Protein AF-A0A7X9WYD5-F1 (afdb_monomer_lite)

Secondary structure (DSSP, 8-state):
--SS-THHHHHHHHHHHTT-SHHHHHHHHTT----EEESS-SSPPPSSPPTTEEE--SSSS---TTTS-SS-HHHHHHHHHHHHHHHHHHHHTT-S--------TTHHHHHHHHHHHHH---HHHH---TTT--HHHHHHHHHHHHHHHHHH-SS--HHHHHHH--HHHHHHHGGGS--

pLDDT: mean 84.51, std 11.45, range [29.72, 96.69]

Sequence (179 aa):
MTPRPSSVTTAMVELILSGKASSTALANAHDVDVRVVDAGMIQSPRKPWPGHFIPQAVAPGTADLSQAPAMTVEQFDMVRALGAAEAQVAIDAGHRLLIAGETGIGNTAAAACLTHLVAGVEADTATGSGADADAAMRGIKRDIVTVAVDRLGGRNDKAKLTAIAGCGIVCATTNSIAG

Foldseek 3Di:
DDPDDQCVLQVVVVCCQVCNDPVSVVCVVVVHDAAAEQQADLDHHDDDGDPRYHDNHLYNFFPDLLPWFRADLVSLVSLLVLLVVVVVVCVVVVDPDDDFDFTGDPQLLLQLLVCCQPVVDQLLVSQDCPPNNDPVRSVVSSVSSVSNNVVVDRHDDSRSNRRRHISSRSSRCSVVPPD

Radius of gyration: 16.43 Å; chains: 1; bounding box: 42×28×47 Å

InterPro domains:
  IPR003200 Nicotinate-nucleotide-dimethylbenzimidazole phosphoribosyltransferase [PF02277] (3-170)
  IPR003200 Nicotinate-nucleotide-dimethylbenzimidazole phosphoribosyltransferase [PTHR43463] (2-165)
  IPR036087 Nicotinate-nucleotide-dimethylbenzimidazole phosphoribosyltransferase-like superfamily [G3DSA:3.40.50.10210] (1-178)
  IPR036087 Nicotinate-nucleotide-dimethylbenzimidazole phosphoribosyltransferase-like superfamily [SSF52733] (2-166)

Organism: NCBI:txid2728834

Structure (mmCIF, N/CA/C/O backbone):
data_AF-A0A7X9WYD5-F1
#
_entry.id   AF-A0A7X9WYD5-F1
#
loop_
_atom_site.group_PDB
_atom_site.id
_atom_site.type_symbol
_atom_site.label_atom_id
_atom_site.label_alt_id
_atom_site.label_comp_id
_atom_site.label_asym_id
_atom_site.label_entity_id
_atom_site.label_seq_id
_atom_site.pdbx_PDB_ins_code
_atom_site.Cartn_x
_atom_site.Cartn_y
_atom_site.Cartn_z
_atom_site.occupancy
_atom_site.B_iso_or_equiv
_atom_site.auth_seq_id
_atom_site.auth_comp_id
_atom_site.auth_asym_id
_atom_site.auth_atom_id
_atom_site.pdbx_PDB_model_num
ATOM 1 N N . MET A 1 1 ? -0.518 2.041 15.093 1.00 57.69 1 MET A N 1
ATOM 2 C CA . MET A 1 1 ? -1.085 0.679 15.312 1.00 57.69 1 MET A CA 1
ATOM 3 C C . MET A 1 1 ? -0.089 -0.426 14.958 1.00 57.69 1 MET A C 1
ATOM 5 O O . MET A 1 1 ? -0.449 -1.510 14.517 1.00 57.69 1 MET A O 1
ATOM 9 N N . THR A 1 2 ? 1.194 -0.134 15.130 1.00 57.94 2 THR A N 1
ATOM 10 C CA . THR A 1 2 ? 2.336 -1.015 14.905 1.00 57.94 2 THR A CA 1
ATOM 11 C C . THR A 1 2 ? 3.488 -0.371 15.674 1.00 57.94 2 THR A C 1
ATOM 13 O O . THR A 1 2 ? 3.524 0.862 15.740 1.00 57.94 2 THR A O 1
ATOM 16 N N . PRO A 1 3 ? 4.395 -1.149 16.283 1.00 57.59 3 PRO A N 1
ATOM 17 C CA . PRO A 1 3 ? 5.539 -0.596 17.005 1.00 57.59 3 PRO A CA 1
ATOM 18 C C . PRO A 1 3 ? 6.586 0.021 16.066 1.00 57.59 3 PRO A C 1
ATOM 20 O O . PRO A 1 3 ? 7.561 0.606 16.529 1.00 57.59 3 PRO A O 1
ATOM 23 N N . ARG A 1 4 ? 6.422 -0.124 14.743 1.00 64.94 4 ARG A N 1
ATOM 24 C CA . ARG A 1 4 ? 7.386 0.372 13.762 1.00 64.94 4 ARG A CA 1
ATOM 25 C C . ARG A 1 4 ? 7.085 1.819 13.359 1.00 64.94 4 ARG A C 1
ATOM 27 O O . ARG A 1 4 ? 5.930 2.126 13.062 1.00 64.94 4 ARG A O 1
ATOM 34 N N . PRO A 1 5 ? 8.102 2.696 13.302 1.00 75.31 5 PRO A N 1
ATOM 35 C CA . PRO A 1 5 ? 7.922 4.058 12.820 1.00 75.31 5 PRO A CA 1
ATOM 36 C C . PRO A 1 5 ? 7.582 4.063 11.324 1.00 75.31 5 PRO A C 1
ATOM 38 O O . PRO A 1 5 ? 7.963 3.156 10.581 1.00 75.31 5 PRO A O 1
ATOM 41 N N . SER A 1 6 ? 6.901 5.114 10.864 1.00 76.06 6 SER A N 1
ATOM 42 C CA . SER A 1 6 ? 6.532 5.289 9.450 1.00 76.06 6 SER A CA 1
ATOM 43 C C . SER A 1 6 ? 7.739 5.329 8.506 1.00 76.06 6 SER A C 1
ATOM 45 O O . SER A 1 6 ? 7.614 4.945 7.344 1.00 76.06 6 SER A O 1
ATOM 47 N N . SER A 1 7 ? 8.920 5.699 9.014 1.00 80.94 7 SER A N 1
ATOM 48 C CA . SER A 1 7 ? 10.196 5.647 8.288 1.00 80.94 7 SER A CA 1
ATOM 49 C C . SER A 1 7 ? 10.570 4.242 7.803 1.00 80.94 7 SER A C 1
ATOM 51 O O . SER A 1 7 ? 11.330 4.112 6.844 1.00 80.94 7 SER A O 1
ATOM 53 N N . VAL A 1 8 ? 10.008 3.181 8.397 1.00 84.62 8 VAL A N 1
ATOM 54 C CA . VAL A 1 8 ? 10.206 1.807 7.912 1.00 84.62 8 VAL A CA 1
ATOM 55 C C . VAL A 1 8 ? 9.569 1.600 6.535 1.00 84.62 8 VAL A C 1
ATOM 57 O O . VAL A 1 8 ? 10.119 0.841 5.743 1.00 84.62 8 VAL A O 1
ATOM 60 N N . THR A 1 9 ? 8.479 2.301 6.197 1.00 86.31 9 THR A N 1
ATOM 61 C CA . THR A 1 9 ? 7.919 2.264 4.833 1.00 86.31 9 THR A CA 1
ATOM 62 C C . THR A 1 9 ? 8.944 2.783 3.826 1.00 86.31 9 THR A C 1
ATOM 64 O O . THR A 1 9 ? 9.205 2.122 2.825 1.00 86.31 9 THR A O 1
ATOM 67 N N . THR A 1 10 ? 9.580 3.925 4.113 1.00 91.56 10 THR A N 1
ATOM 68 C CA . THR A 1 10 ? 10.631 4.499 3.259 1.00 91.56 10 THR A CA 1
ATOM 69 C C . THR A 1 10 ? 11.812 3.546 3.118 1.00 91.56 10 THR A C 1
ATOM 71 O O . THR A 1 10 ? 12.216 3.255 1.998 1.00 91.56 10 THR A O 1
ATOM 74 N N . ALA A 1 11 ? 12.304 2.983 4.226 1.00 90.69 11 ALA A N 1
ATOM 75 C CA . ALA A 1 11 ? 13.400 2.016 4.193 1.00 90.69 11 ALA A CA 1
ATOM 76 C C . ALA A 1 11 ? 13.050 0.754 3.380 1.00 90.69 11 ALA A C 1
ATOM 78 O O . ALA A 1 11 ? 13.880 0.249 2.628 1.00 90.69 11 ALA A O 1
ATOM 79 N N . MET A 1 12 ? 11.815 0.252 3.487 1.00 91.62 12 MET A N 1
ATOM 80 C CA . MET A 1 12 ? 11.361 -0.898 2.701 1.00 91.62 12 MET A CA 1
ATOM 81 C C . MET A 1 12 ? 11.271 -0.563 1.210 1.00 91.62 12 MET A C 1
ATOM 83 O O . MET A 1 12 ? 11.708 -1.352 0.379 1.00 91.62 12 MET A O 1
ATOM 87 N N . VAL A 1 13 ? 10.759 0.617 0.857 1.00 93.69 13 VAL A N 1
ATOM 88 C CA . VAL A 1 13 ? 10.749 1.087 -0.535 1.00 93.69 13 VAL A CA 1
ATOM 89 C C . VAL A 1 13 ? 12.173 1.217 -1.076 1.00 93.69 13 VAL A C 1
ATOM 91 O O . VAL A 1 13 ? 12.432 0.769 -2.186 1.00 93.69 13 VAL A O 1
ATOM 94 N N . GLU A 1 14 ? 13.128 1.720 -0.294 1.00 94.31 14 GLU A N 1
ATOM 95 C CA . GLU A 1 14 ? 14.544 1.758 -0.689 1.00 94.31 14 GLU A CA 1
ATOM 96 C C . GLU A 1 14 ? 15.134 0.347 -0.903 1.00 94.31 14 GLU A C 1
ATOM 98 O O . GLU A 1 14 ? 15.914 0.129 -1.837 1.00 94.31 14 GLU A O 1
ATOM 103 N N . LEU A 1 15 ? 14.729 -0.650 -0.105 1.00 93.44 15 LEU A N 1
ATOM 104 C CA . LEU A 1 15 ? 15.101 -2.055 -0.326 1.00 93.44 15 LEU A CA 1
ATOM 105 C C . LEU A 1 15 ? 14.493 -2.625 -1.612 1.00 93.44 15 LEU A C 1
ATOM 107 O O . LEU A 1 15 ? 15.187 -3.318 -2.356 1.00 93.44 15 LEU A O 1
ATOM 111 N N . ILE A 1 16 ? 13.227 -2.318 -1.901 1.00 94.25 16 ILE A N 1
ATOM 112 C CA . ILE A 1 16 ? 12.565 -2.713 -3.150 1.00 94.25 16 ILE A CA 1
ATOM 113 C C . ILE A 1 16 ? 13.304 -2.074 -4.333 1.00 94.25 16 ILE A C 1
ATOM 115 O O . ILE A 1 16 ? 13.785 -2.782 -5.214 1.00 94.25 16 ILE A O 1
ATOM 119 N N . LEU A 1 17 ? 13.497 -0.754 -4.316 1.00 94.44 17 LEU A N 1
ATOM 120 C CA . LEU A 1 17 ? 14.155 -0.018 -5.399 1.00 94.44 17 LEU A CA 1
ATOM 121 C C . LEU A 1 17 ? 15.592 -0.480 -5.664 1.00 94.44 17 LEU A C 1
ATOM 123 O O . LEU A 1 17 ? 16.034 -0.443 -6.809 1.00 94.44 17 LEU A O 1
ATOM 127 N N . SER A 1 18 ? 16.301 -0.945 -4.632 1.00 92.62 18 SER A N 1
ATOM 128 C CA . SER A 1 18 ? 17.658 -1.496 -4.753 1.00 92.62 18 SER A CA 1
ATOM 129 C C . SER A 1 18 ? 17.717 -2.995 -5.076 1.00 92.62 18 SER A C 1
ATOM 131 O O . SER A 1 18 ? 18.815 -3.547 -5.145 1.00 92.62 18 SER A O 1
ATOM 133 N N . GLY A 1 19 ? 16.574 -3.666 -5.260 1.00 91.00 19 GLY A N 1
ATOM 134 C CA . GLY A 1 19 ? 16.514 -5.095 -5.590 1.00 91.00 19 GLY A CA 1
ATOM 135 C C . GLY A 1 19 ? 16.815 -6.038 -4.419 1.00 91.00 19 GLY A C 1
ATOM 136 O O . GLY A 1 19 ? 17.087 -7.215 -4.635 1.00 91.00 19 GLY A O 1
ATOM 137 N N . LYS A 1 20 ? 16.812 -5.528 -3.181 1.00 91.25 20 LYS A N 1
ATOM 138 C CA . LYS A 1 20 ? 17.212 -6.262 -1.965 1.00 91.25 20 LYS A CA 1
ATOM 139 C C . LYS A 1 20 ? 16.035 -6.760 -1.130 1.00 91.25 20 LYS A C 1
ATOM 141 O O . LYS A 1 20 ? 16.247 -7.479 -0.155 1.00 91.25 20 LYS A O 1
ATOM 146 N N . ALA A 1 21 ? 14.811 -6.365 -1.465 1.00 92.88 21 ALA A N 1
ATOM 147 C CA . ALA A 1 21 ? 13.616 -6.912 -0.837 1.00 92.88 21 ALA A CA 1
ATOM 148 C C . ALA A 1 21 ? 13.329 -8.320 -1.379 1.00 92.88 21 ALA A C 1
ATOM 150 O O . ALA A 1 21 ? 13.612 -8.619 -2.536 1.00 92.88 21 ALA A O 1
ATOM 151 N N . SER A 1 22 ? 12.713 -9.185 -0.571 1.00 90.75 22 SER A N 1
ATOM 152 C CA . SER A 1 22 ? 12.347 -10.539 -1.015 1.00 90.75 22 SER A CA 1
ATOM 153 C C . SER A 1 22 ? 11.408 -10.528 -2.226 1.00 90.75 22 SER A C 1
ATOM 155 O O . SER A 1 22 ? 11.523 -11.390 -3.090 1.00 90.75 22 SER A O 1
ATOM 157 N N . SER A 1 23 ? 10.519 -9.532 -2.322 1.00 89.50 23 SER A N 1
ATOM 158 C CA . SER A 1 23 ? 9.632 -9.346 -3.474 1.00 89.50 23 SER A CA 1
ATOM 159 C C . SER A 1 23 ? 10.407 -9.075 -4.763 1.00 89.50 23 SER A C 1
ATOM 161 O O . SER A 1 23 ? 10.131 -9.701 -5.782 1.00 89.50 23 SER A O 1
ATOM 163 N N . THR A 1 24 ? 11.406 -8.190 -4.722 1.00 91.12 24 THR A N 1
ATOM 164 C CA . THR A 1 24 ? 12.228 -7.873 -5.896 1.00 91.12 24 THR A CA 1
ATOM 165 C C . THR A 1 24 ? 13.233 -8.964 -6.212 1.00 91.12 24 THR A C 1
ATOM 167 O O . THR A 1 24 ? 13.474 -9.229 -7.383 1.00 91.12 24 THR A O 1
ATOM 170 N N . ALA A 1 25 ? 13.749 -9.671 -5.207 1.00 90.69 25 ALA A N 1
ATOM 171 C CA . ALA A 1 25 ? 14.553 -10.868 -5.427 1.00 90.69 25 ALA A CA 1
ATOM 172 C C . ALA A 1 25 ? 13.762 -11.960 -6.172 1.00 90.69 25 ALA A C 1
ATOM 174 O O . ALA A 1 25 ? 14.282 -12.545 -7.119 1.00 90.69 25 ALA A O 1
ATOM 175 N N . LEU A 1 26 ? 12.503 -12.202 -5.785 1.00 91.88 26 LEU A N 1
ATOM 176 C CA . LEU A 1 26 ? 11.626 -13.155 -6.469 1.00 91.88 26 LEU A CA 1
ATOM 177 C C . LEU A 1 26 ? 11.286 -12.696 -7.892 1.00 91.88 26 LEU A C 1
ATOM 179 O O . LEU A 1 26 ? 11.360 -13.496 -8.818 1.00 91.88 26 LEU A O 1
ATOM 183 N N . ALA A 1 27 ? 10.948 -11.418 -8.072 1.00 92.75 27 ALA A N 1
ATOM 184 C CA . ALA A 1 27 ? 10.644 -10.866 -9.388 1.00 92.75 27 ALA A CA 1
ATOM 185 C C . ALA A 1 27 ? 1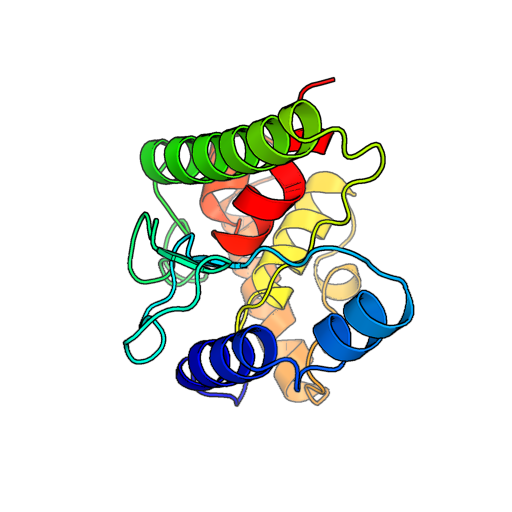1.839 -11.005 -10.346 1.00 92.75 27 ALA A C 1
ATOM 187 O O . ALA A 1 27 ? 11.694 -11.549 -11.437 1.00 92.75 27 ALA A O 1
ATOM 188 N N . ASN A 1 28 ? 13.041 -10.645 -9.885 1.00 90.62 28 ASN A N 1
ATOM 189 C CA . ASN A 1 28 ? 14.278 -10.802 -10.649 1.00 90.62 28 ASN A CA 1
ATOM 190 C C . ASN A 1 28 ? 14.572 -12.271 -10.993 1.00 90.62 28 ASN A C 1
ATOM 192 O O . ASN A 1 28 ? 15.065 -12.559 -12.078 1.00 90.62 28 ASN A O 1
ATOM 196 N N . ALA A 1 29 ? 14.263 -13.211 -10.092 1.00 93.38 29 ALA A N 1
ATOM 197 C CA . ALA A 1 29 ? 14.451 -14.642 -10.342 1.00 93.38 29 ALA A CA 1
ATOM 198 C C . ALA A 1 29 ? 13.519 -15.201 -11.435 1.00 93.38 29 ALA A C 1
ATOM 200 O O . ALA A 1 29 ? 13.789 -16.276 -11.971 1.00 93.38 29 ALA A O 1
ATOM 201 N N . HIS A 1 30 ? 12.440 -14.487 -11.763 1.00 93.25 30 HIS A N 1
ATOM 202 C CA . HIS A 1 30 ? 11.433 -14.891 -12.744 1.00 93.25 30 HIS A CA 1
ATOM 203 C C . HIS A 1 30 ? 11.301 -13.922 -13.927 1.00 93.25 30 HIS A C 1
ATOM 205 O O . HIS A 1 30 ? 10.334 -14.038 -14.675 1.00 93.25 30 HIS A O 1
ATOM 211 N N . ASP A 1 31 ? 12.259 -13.004 -14.102 1.00 90.56 31 ASP A N 1
ATOM 212 C CA . ASP A 1 31 ? 12.251 -11.993 -15.171 1.00 90.56 31 ASP A CA 1
ATOM 213 C C . ASP A 1 31 ? 10.949 -11.167 -15.193 1.00 90.56 31 ASP A C 1
ATOM 215 O O . ASP A 1 31 ? 10.335 -10.914 -16.228 1.00 90.56 31 ASP A O 1
ATOM 219 N N . VAL A 1 32 ? 10.476 -10.808 -13.996 1.00 92.94 32 VAL A N 1
ATOM 220 C CA . VAL A 1 32 ? 9.275 -9.997 -13.798 1.00 92.94 32 VAL A CA 1
ATOM 221 C C . VAL A 1 32 ? 9.686 -8.557 -13.536 1.00 92.94 32 VAL A C 1
ATOM 223 O O . VAL A 1 32 ? 10.378 -8.267 -12.557 1.00 92.94 32 VAL A O 1
ATOM 226 N N . ASP A 1 33 ? 9.192 -7.647 -14.371 1.00 92.31 33 ASP A N 1
ATOM 227 C CA . ASP A 1 33 ? 9.379 -6.216 -14.171 1.00 92.31 33 ASP A CA 1
ATOM 228 C C . ASP A 1 33 ? 8.720 -5.741 -12.873 1.00 92.31 33 ASP A C 1
ATOM 230 O O . ASP A 1 33 ? 7.567 -6.055 -12.565 1.00 92.31 33 ASP A O 1
ATOM 234 N N . VAL A 1 34 ? 9.455 -4.928 -12.114 1.00 93.25 34 VAL A N 1
ATOM 235 C CA . VAL A 1 34 ? 8.959 -4.314 -10.880 1.00 93.25 34 VAL A CA 1
ATOM 236 C C . VAL A 1 34 ? 8.800 -2.824 -11.092 1.00 93.25 34 VAL A C 1
ATOM 238 O O . VAL A 1 34 ? 9.761 -2.135 -11.416 1.00 93.25 34 VAL A O 1
ATOM 241 N N . ARG A 1 35 ? 7.598 -2.312 -10.825 1.00 93.62 35 ARG A N 1
ATOM 242 C CA . ARG A 1 35 ? 7.301 -0.877 -10.762 1.00 93.62 35 ARG A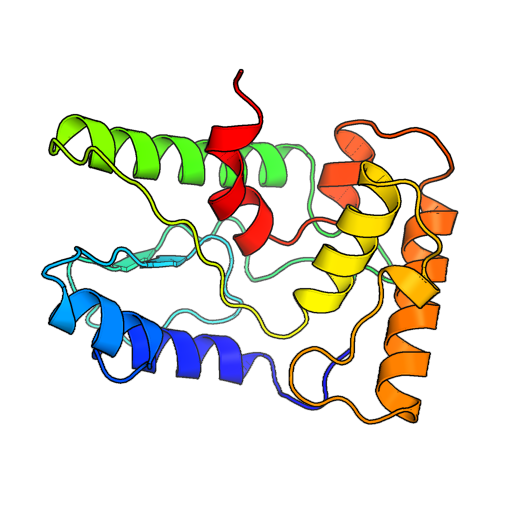 CA 1
ATOM 243 C C . ARG A 1 35 ? 6.891 -0.508 -9.344 1.00 93.62 35 ARG A C 1
ATOM 245 O O . ARG A 1 35 ? 6.128 -1.230 -8.708 1.00 93.62 35 ARG A O 1
ATOM 252 N N . VAL A 1 36 ? 7.403 0.612 -8.844 1.00 95.00 36 VAL A N 1
ATOM 253 C CA . VAL A 1 36 ? 7.123 1.100 -7.491 1.00 95.00 36 VAL A CA 1
ATOM 254 C C . VAL A 1 36 ? 6.451 2.456 -7.578 1.00 95.00 36 VAL A C 1
ATOM 256 O O . VAL A 1 36 ? 7.074 3.438 -7.974 1.00 95.00 36 VAL A O 1
ATOM 259 N N . VAL A 1 37 ? 5.186 2.506 -7.176 1.00 94.75 37 VAL A N 1
ATOM 260 C CA . VAL A 1 37 ? 4.366 3.716 -7.216 1.00 94.75 37 VAL A CA 1
ATOM 261 C C . VAL A 1 37 ? 4.271 4.307 -5.816 1.00 94.75 37 VAL A C 1
ATOM 263 O O . VAL A 1 37 ? 3.740 3.679 -4.900 1.00 94.75 37 VAL A O 1
ATOM 266 N N . ASP A 1 38 ? 4.776 5.524 -5.643 1.00 94.94 38 ASP A N 1
ATOM 267 C CA . ASP A 1 38 ? 4.507 6.312 -4.444 1.00 94.94 38 ASP A CA 1
ATOM 268 C C . ASP A 1 38 ? 3.135 6.970 -4.602 1.00 94.94 38 ASP A C 1
ATOM 270 O O . ASP A 1 38 ? 3.013 7.988 -5.271 1.00 94.94 38 ASP A O 1
ATOM 274 N N . ALA A 1 39 ? 2.101 6.367 -4.012 1.00 92.00 39 ALA A N 1
ATOM 275 C CA . ALA A 1 39 ? 0.738 6.906 -4.007 1.00 92.00 39 ALA A CA 1
ATOM 276 C C . ALA A 1 39 ? 0.439 7.789 -2.778 1.00 92.00 39 ALA A C 1
ATOM 278 O O . ALA A 1 39 ? -0.656 8.343 -2.664 1.00 92.00 39 ALA A O 1
ATOM 279 N N . GLY A 1 40 ? 1.383 7.920 -1.839 1.00 91.81 40 GLY A N 1
ATOM 280 C CA . GLY A 1 40 ? 1.166 8.697 -0.620 1.00 91.81 40 GLY A CA 1
ATOM 281 C C . GLY A 1 40 ? 2.096 8.368 0.544 1.00 91.81 40 GLY A C 1
ATOM 282 O O . GLY A 1 40 ? 1.649 8.259 1.685 1.00 91.81 40 GLY A O 1
ATOM 283 N N . MET A 1 41 ? 3.384 8.160 0.290 1.00 92.00 41 MET A N 1
ATOM 284 C CA . MET A 1 41 ? 4.382 8.022 1.346 1.00 92.00 41 MET A CA 1
ATOM 285 C C . MET A 1 41 ? 4.531 9.344 2.110 1.00 92.00 41 MET A C 1
ATOM 287 O O . MET A 1 41 ? 4.600 10.417 1.520 1.00 92.00 41 MET A O 1
ATOM 291 N N . ILE A 1 42 ? 4.649 9.271 3.441 1.00 91.00 42 ILE A N 1
ATOM 292 C CA . ILE A 1 42 ? 4.953 10.451 4.277 1.00 91.00 42 ILE A CA 1
ATOM 293 C C . ILE A 1 42 ? 6.319 11.040 3.898 1.00 91.00 42 ILE A C 1
ATOM 295 O O . ILE A 1 42 ? 6.504 12.254 3.893 1.00 91.00 42 ILE A O 1
ATOM 299 N N . GLN A 1 43 ? 7.279 10.168 3.585 1.00 90.75 43 GLN A N 1
ATOM 300 C CA . GLN A 1 43 ? 8.620 10.545 3.167 1.00 90.75 43 GLN A CA 1
ATOM 301 C C . GLN A 1 43 ? 9.049 9.677 1.986 1.00 90.75 43 GLN A C 1
ATOM 303 O O . GLN A 1 43 ? 9.245 8.469 2.139 1.00 90.75 43 GLN A O 1
ATOM 308 N N . SER A 1 44 ? 9.232 10.298 0.823 1.00 90.50 44 SER A N 1
ATOM 309 C CA . SER A 1 44 ? 9.761 9.626 -0.365 1.00 90.50 44 SER A CA 1
ATOM 310 C C . SER A 1 44 ? 11.231 9.197 -0.168 1.00 90.50 44 SER A C 1
ATOM 312 O O . SER A 1 44 ? 11.959 9.818 0.618 1.00 90.50 44 SER A O 1
ATOM 314 N N . PRO A 1 45 ? 11.694 8.146 -0.874 1.00 92.69 45 PRO A N 1
ATOM 315 C CA . PRO A 1 45 ? 13.079 7.674 -0.814 1.00 92.69 45 PRO A CA 1
ATOM 316 C C . PRO A 1 45 ? 14.074 8.737 -1.294 1.00 92.69 45 PRO A C 1
ATOM 318 O O . PRO A 1 45 ? 13.717 9.685 -2.002 1.00 92.69 45 PRO A O 1
ATOM 321 N N . ARG A 1 46 ? 15.353 8.581 -0.937 1.00 91.81 46 ARG A N 1
ATOM 322 C CA . ARG A 1 46 ? 16.400 9.527 -1.361 1.00 91.81 46 ARG A CA 1
ATOM 323 C C . ARG A 1 46 ? 16.632 9.490 -2.877 1.00 91.81 46 ARG A C 1
ATOM 325 O O . ARG A 1 46 ? 16.596 8.436 -3.502 1.00 91.81 46 ARG A O 1
ATOM 332 N N . LYS A 1 47 ? 16.902 10.663 -3.455 1.00 92.69 47 LYS A N 1
ATOM 333 C CA . LYS A 1 47 ? 17.301 10.828 -4.863 1.00 92.69 47 LYS A CA 1
ATOM 334 C C . LYS A 1 47 ? 18.777 10.428 -5.078 1.00 92.69 47 LYS A C 1
ATOM 336 O O . LYS A 1 47 ? 19.552 10.520 -4.125 1.00 92.69 47 LYS A O 1
ATOM 341 N N . PRO A 1 48 ? 19.193 10.092 -6.317 1.00 94.31 48 PRO A N 1
ATOM 342 C CA . PRO A 1 48 ? 18.375 9.981 -7.530 1.00 94.31 48 PRO A CA 1
ATOM 343 C C . PRO A 1 48 ? 17.465 8.749 -7.503 1.00 94.31 48 PRO A C 1
ATOM 345 O O . PRO A 1 48 ? 17.806 7.729 -6.911 1.00 94.31 48 PRO A O 1
ATOM 348 N N . TRP A 1 49 ? 16.302 8.857 -8.143 1.00 94.69 49 TRP A N 1
ATOM 349 C CA . TRP A 1 49 ? 15.358 7.748 -8.243 1.00 94.69 49 TRP A CA 1
ATOM 350 C C . TRP A 1 49 ? 15.606 6.936 -9.515 1.00 94.69 49 TRP A C 1
ATOM 352 O O . TRP A 1 49 ? 15.873 7.534 -10.561 1.00 94.69 49 TRP A O 1
ATOM 362 N N . PRO A 1 50 ? 15.527 5.598 -9.447 1.00 94.38 50 PRO A N 1
ATOM 363 C CA . PRO A 1 50 ? 15.626 4.767 -10.636 1.00 94.38 50 PRO A CA 1
ATOM 364 C C . PRO A 1 50 ? 14.350 4.884 -11.488 1.00 94.38 50 PRO A C 1
ATOM 366 O O . PRO A 1 50 ? 13.300 5.295 -10.995 1.00 94.38 50 PRO A O 1
ATOM 369 N N . GLY A 1 51 ? 14.431 4.506 -12.769 1.00 94.12 51 GLY A N 1
ATOM 370 C CA . GLY A 1 51 ? 13.332 4.680 -13.735 1.00 94.12 51 GLY A CA 1
ATOM 371 C C . GLY A 1 51 ? 12.057 3.893 -13.414 1.00 94.12 51 GLY A C 1
ATOM 372 O O . GLY A 1 51 ? 10.988 4.223 -13.919 1.00 94.12 51 GLY A O 1
ATOM 373 N N . HIS A 1 52 ? 12.152 2.883 -12.550 1.00 93.69 52 HIS A N 1
ATOM 374 C CA . HIS A 1 52 ? 11.019 2.094 -12.071 1.00 93.69 52 HIS A CA 1
ATOM 375 C C . HIS A 1 52 ? 10.366 2.638 -10.790 1.00 93.69 52 HIS A C 1
ATOM 377 O O . HIS A 1 52 ? 9.518 1.960 -10.210 1.00 93.69 52 HIS A O 1
ATOM 383 N N . PHE A 1 53 ? 10.738 3.844 -10.341 1.00 96.69 53 PHE A N 1
ATOM 384 C CA . PHE A 1 53 ? 10.044 4.576 -9.279 1.00 96.69 53 PHE A CA 1
ATOM 385 C C . PHE A 1 53 ? 9.145 5.676 -9.857 1.00 96.69 53 PHE A C 1
ATOM 387 O O . PHE A 1 53 ? 9.603 6.521 -10.625 1.00 96.69 53 PHE A O 1
ATOM 394 N N . ILE A 1 54 ? 7.878 5.691 -9.446 1.00 96.19 54 ILE A N 1
ATOM 395 C CA . ILE A 1 54 ? 6.841 6.603 -9.929 1.00 96.19 54 ILE A CA 1
ATOM 396 C C . ILE A 1 54 ? 6.419 7.508 -8.756 1.00 96.19 54 ILE A C 1
ATOM 398 O O . ILE A 1 54 ? 5.609 7.095 -7.923 1.00 96.19 54 ILE A O 1
ATOM 402 N N . PRO A 1 55 ? 6.980 8.728 -8.643 1.00 94.81 55 PRO A N 1
ATOM 403 C CA . PRO A 1 55 ? 6.772 9.626 -7.506 1.00 94.81 55 PRO A CA 1
ATOM 404 C C . PRO A 1 55 ? 5.475 10.445 -7.647 1.00 94.81 55 PRO A C 1
ATOM 406 O O . PRO A 1 55 ? 5.530 11.653 -7.880 1.00 94.81 55 PRO A O 1
ATOM 409 N N . GLN A 1 56 ? 4.308 9.806 -7.536 1.00 93.12 56 GLN A N 1
ATOM 410 C CA . GLN A 1 56 ? 2.992 10.450 -7.714 1.00 93.12 56 GLN A CA 1
ATOM 411 C C . GLN A 1 56 ? 2.163 10.495 -6.420 1.00 93.12 56 GLN A C 1
ATOM 413 O O . GLN A 1 56 ? 0.972 10.180 -6.407 1.00 93.12 56 GLN A O 1
ATOM 418 N N . ALA A 1 57 ? 2.797 10.896 -5.314 1.00 92.88 57 ALA A N 1
ATOM 419 C CA . ALA A 1 57 ? 2.140 10.941 -4.015 1.00 92.88 57 ALA A CA 1
ATOM 420 C C . ALA A 1 57 ? 0.956 11.923 -4.035 1.00 92.88 57 ALA A C 1
ATOM 422 O O . ALA A 1 57 ? 1.137 13.117 -4.271 1.00 92.88 57 ALA A O 1
ATOM 423 N N . VAL A 1 58 ? -0.252 11.427 -3.750 1.00 92.31 58 VAL A N 1
ATOM 424 C CA . VAL A 1 58 ? -1.473 12.253 -3.704 1.00 92.31 58 VAL A CA 1
ATOM 425 C C . VAL A 1 58 ? -1.514 13.116 -2.437 1.00 92.31 58 VAL A C 1
ATOM 427 O O . VAL A 1 58 ? -1.974 14.255 -2.465 1.00 92.31 58 VAL A O 1
ATOM 430 N N . ALA A 1 59 ? -1.010 12.581 -1.324 1.00 89.19 59 ALA A N 1
ATOM 431 C CA . ALA A 1 59 ? -0.848 13.266 -0.044 1.00 89.19 59 ALA A CA 1
ATOM 432 C C . ALA A 1 59 ? 0.243 12.568 0.795 1.00 89.19 59 ALA A C 1
ATOM 434 O O . ALA A 1 59 ? 0.491 11.379 0.584 1.00 89.19 59 ALA A O 1
ATOM 435 N N . PRO A 1 60 ? 0.895 13.253 1.755 1.00 88.56 60 PRO A N 1
ATOM 436 C CA . PRO A 1 60 ? 1.876 12.625 2.639 1.00 88.56 60 PRO A CA 1
ATOM 437 C C . PRO A 1 60 ? 1.184 11.756 3.702 1.00 88.56 60 PRO A C 1
ATOM 439 O O . PRO A 1 60 ? 0.930 12.196 4.823 1.00 88.56 60 PRO A O 1
ATOM 442 N N . GLY A 1 61 ? 0.901 10.501 3.358 1.00 87.00 61 GLY A N 1
ATOM 443 C CA . GLY A 1 61 ? 0.154 9.569 4.201 1.00 87.00 61 GLY A CA 1
ATOM 444 C C . GLY A 1 61 ? -1.359 9.808 4.197 1.00 87.00 61 GLY A C 1
ATOM 445 O O . GLY A 1 61 ? -1.880 10.689 3.516 1.00 87.00 61 GLY A O 1
ATOM 446 N N . THR A 1 62 ? -2.064 8.991 4.977 1.00 86.75 62 THR A N 1
ATOM 447 C CA . THR A 1 62 ? -3.502 9.119 5.257 1.00 86.75 62 THR A CA 1
ATOM 448 C C . THR A 1 62 ? -3.731 9.705 6.648 1.00 86.75 62 THR A C 1
ATOM 450 O O . THR A 1 62 ? -2.850 9.633 7.509 1.00 86.75 62 THR A O 1
ATOM 453 N N . ALA A 1 63 ? -4.927 10.234 6.902 1.00 86.19 63 AL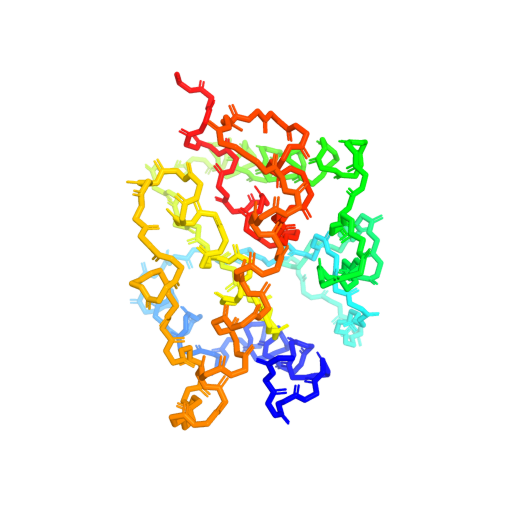A A N 1
ATOM 454 C CA . ALA A 1 63 ? -5.322 10.630 8.251 1.00 86.19 63 ALA A CA 1
ATOM 455 C C . ALA A 1 63 ? -5.396 9.415 9.198 1.00 86.19 63 ALA A C 1
ATOM 457 O O . ALA A 1 63 ? -5.524 8.266 8.759 1.00 86.19 63 ALA A O 1
ATOM 458 N N . ASP A 1 64 ? -5.328 9.671 10.509 1.00 85.06 64 ASP A N 1
ATOM 459 C CA . ASP A 1 64 ? -5.536 8.630 11.516 1.00 85.06 64 ASP A CA 1
ATOM 460 C C . ASP A 1 64 ? -6.971 8.110 11.429 1.00 85.06 64 ASP A C 1
ATOM 462 O O . ASP A 1 64 ? -7.937 8.809 11.753 1.00 85.06 64 ASP A O 1
ATOM 466 N N . LEU A 1 65 ? -7.081 6.848 11.020 1.00 78.62 65 LEU A N 1
ATOM 467 C CA . LEU A 1 65 ? -8.346 6.175 10.794 1.00 78.62 65 LEU A CA 1
ATOM 468 C C . LEU A 1 65 ? -9.250 6.162 12.035 1.00 78.62 65 LEU A C 1
ATOM 470 O O . LEU A 1 65 ? -10.473 6.224 11.905 1.00 78.62 65 LEU A O 1
ATOM 474 N N . SER A 1 66 ? -8.666 6.129 13.237 1.00 75.94 66 SER A N 1
ATOM 475 C CA . SER A 1 66 ? -9.428 6.151 14.491 1.00 75.94 66 SER A CA 1
ATOM 476 C C . SER A 1 66 ? -10.156 7.479 14.723 1.00 75.94 66 SER A C 1
ATOM 478 O O . SER A 1 66 ? -11.162 7.509 15.424 1.00 75.94 66 SER A O 1
ATOM 480 N N . GLN A 1 67 ? -9.693 8.568 14.102 1.00 79.56 67 GLN A N 1
ATOM 481 C CA . GLN A 1 67 ? -10.190 9.925 14.347 1.00 79.56 67 GLN A CA 1
ATOM 482 C C . GLN A 1 67 ? -10.995 10.476 13.169 1.00 79.56 67 GLN A C 1
ATOM 484 O O . GLN A 1 67 ? -12.023 11.118 13.368 1.00 79.56 67 GLN A O 1
ATOM 489 N N . ALA A 1 68 ? -10.558 10.200 11.940 1.00 80.50 68 ALA A N 1
ATOM 490 C CA . ALA A 1 68 ? -11.135 10.774 10.729 1.00 80.50 68 ALA A CA 1
ATOM 491 C C . ALA A 1 68 ? -11.131 9.768 9.560 1.00 80.50 68 ALA A C 1
ATOM 493 O O . ALA A 1 68 ? -10.489 8.717 9.654 1.00 80.50 68 ALA A O 1
ATOM 494 N N . PRO A 1 69 ? -11.848 10.058 8.456 1.00 84.00 69 PRO A N 1
ATOM 495 C CA . PRO A 1 69 ? -11.665 9.355 7.188 1.00 84.00 69 PRO A CA 1
ATOM 496 C C . PRO A 1 69 ? -10.195 9.378 6.744 1.00 84.00 69 PRO A C 1
ATOM 498 O O . PRO A 1 69 ? -9.560 10.428 6.804 1.00 84.00 69 PRO A O 1
ATOM 501 N N . ALA A 1 70 ? -9.669 8.242 6.279 1.00 85.94 70 ALA A N 1
ATOM 502 C CA . ALA A 1 70 ? -8.273 8.091 5.863 1.00 85.94 70 ALA A CA 1
ATOM 503 C C . ALA A 1 70 ? -7.865 9.076 4.751 1.00 85.94 70 ALA A C 1
ATOM 505 O O . ALA A 1 70 ? -6.740 9.579 4.749 1.00 85.94 70 ALA A O 1
ATOM 506 N N . MET A 1 71 ? -8.776 9.371 3.823 1.00 88.81 71 MET A N 1
ATOM 507 C CA . MET A 1 71 ? -8.583 10.342 2.746 1.00 88.81 71 MET A CA 1
ATOM 508 C C . MET A 1 71 ? -9.923 10.956 2.315 1.00 88.81 71 MET A C 1
ATOM 510 O O . MET A 1 71 ? -10.987 10.469 2.704 1.00 88.81 71 MET A O 1
ATOM 514 N N . THR A 1 72 ? -9.883 12.022 1.512 1.00 89.69 72 THR A N 1
ATOM 515 C CA . THR A 1 72 ? -11.086 12.578 0.867 1.00 89.69 72 THR A CA 1
ATOM 516 C C . THR A 1 72 ? -11.508 11.743 -0.348 1.00 89.69 72 THR A C 1
ATOM 518 O O . THR A 1 72 ? -10.737 10.923 -0.853 1.00 89.69 72 THR A O 1
ATOM 521 N N . VAL A 1 73 ? -12.732 11.946 -0.850 1.00 87.88 73 VAL A N 1
ATOM 522 C CA . VAL A 1 73 ? -13.226 11.237 -2.049 1.00 87.88 73 VAL A CA 1
ATOM 523 C C . VAL A 1 73 ? -12.395 11.601 -3.279 1.00 87.88 73 VAL A C 1
ATOM 525 O O . VAL A 1 73 ? -12.082 10.736 -4.092 1.00 87.88 73 VAL A O 1
ATOM 528 N N . GLU A 1 74 ? -11.971 12.856 -3.377 1.00 90.44 74 GLU A N 1
ATOM 529 C CA . GLU A 1 74 ? -11.113 13.348 -4.452 1.00 90.44 74 GLU A CA 1
ATOM 530 C C . GLU A 1 74 ? -9.742 12.672 -4.398 1.00 90.44 74 GLU A C 1
ATOM 532 O O . GLU A 1 74 ? -9.256 12.183 -5.415 1.00 90.44 74 GLU A O 1
ATOM 537 N N . GLN A 1 75 ? -9.144 12.569 -3.206 1.00 91.56 75 GLN A N 1
ATOM 538 C CA . GLN A 1 75 ? -7.883 11.850 -3.015 1.00 91.56 75 GLN A CA 1
ATOM 539 C C . GLN A 1 75 ? -8.024 10.369 -3.380 1.00 91.56 75 GLN A C 1
ATOM 541 O O . GLN A 1 75 ? -7.160 9.824 -4.064 1.00 91.56 75 GLN A O 1
ATOM 546 N N . PHE A 1 76 ? -9.127 9.730 -2.989 1.00 90.00 76 PHE A N 1
ATOM 547 C CA . PHE A 1 76 ? -9.415 8.350 -3.371 1.00 90.00 76 PHE A CA 1
ATOM 548 C C . PHE A 1 76 ? -9.485 8.183 -4.890 1.00 90.00 76 PHE A C 1
ATOM 550 O O . PHE A 1 76 ? -8.865 7.273 -5.437 1.00 90.00 76 PHE A O 1
ATOM 557 N N . ASP A 1 77 ? -10.197 9.072 -5.583 1.00 90.38 77 ASP A N 1
ATOM 558 C CA . ASP A 1 77 ? -10.309 9.024 -7.039 1.00 90.38 77 ASP A CA 1
ATOM 559 C C . ASP A 1 77 ? -8.974 9.291 -7.741 1.00 90.38 77 ASP A C 1
ATOM 561 O O . ASP A 1 77 ? -8.683 8.632 -8.740 1.00 90.38 77 ASP A O 1
ATOM 565 N N . MET A 1 78 ? -8.132 10.174 -7.197 1.00 92.38 78 MET A N 1
ATOM 566 C CA . MET A 1 78 ? -6.770 10.398 -7.690 1.00 92.38 78 MET A CA 1
ATOM 567 C C . MET A 1 78 ? -5.891 9.153 -7.529 1.00 92.38 78 MET A C 1
ATOM 569 O O . MET A 1 78 ? -5.245 8.736 -8.487 1.00 92.38 78 MET A O 1
ATOM 573 N N . VAL A 1 79 ? -5.888 8.526 -6.347 1.00 91.38 79 VAL A N 1
ATOM 574 C CA . VAL A 1 79 ? -5.107 7.302 -6.093 1.00 91.38 79 VAL A CA 1
ATOM 575 C C . VAL A 1 79 ? -5.601 6.144 -6.964 1.00 91.38 79 VAL A C 1
ATOM 577 O O . VAL A 1 79 ? -4.804 5.370 -7.493 1.00 91.38 79 VAL A O 1
ATOM 580 N N . ARG A 1 80 ? -6.919 6.034 -7.153 1.00 89.81 80 ARG A N 1
ATOM 581 C CA . ARG A 1 80 ? -7.523 5.048 -8.049 1.00 89.81 80 ARG A CA 1
ATOM 582 C C . ARG A 1 80 ? -7.081 5.285 -9.495 1.00 89.81 80 ARG A C 1
ATOM 584 O O . ARG A 1 80 ? -6.613 4.368 -10.160 1.00 89.81 80 ARG A O 1
ATOM 591 N N . ALA A 1 81 ? -7.183 6.519 -9.984 1.00 91.62 81 ALA A N 1
ATOM 592 C CA . ALA A 1 81 ? -6.754 6.869 -11.337 1.00 91.62 81 ALA A CA 1
ATOM 593 C C . ALA A 1 81 ? -5.261 6.581 -11.565 1.00 91.62 81 ALA A C 1
ATOM 595 O O . ALA A 1 81 ? -4.902 6.080 -12.628 1.00 91.62 81 ALA A O 1
ATOM 596 N N . LEU A 1 82 ? -4.416 6.820 -10.557 1.00 93.00 82 LEU A N 1
ATOM 597 C CA . LEU A 1 82 ? -2.993 6.483 -10.585 1.00 93.00 82 LEU A CA 1
ATOM 598 C C . LEU A 1 82 ? -2.760 4.977 -10.784 1.00 93.00 82 LEU A C 1
ATOM 600 O O . LEU A 1 82 ? -2.023 4.586 -11.686 1.00 93.00 82 LEU A O 1
ATOM 604 N N . GLY A 1 83 ? -3.426 4.129 -9.994 1.00 90.69 83 GLY A N 1
ATOM 605 C CA . GLY A 1 83 ? -3.322 2.674 -10.138 1.00 90.69 83 GLY A CA 1
ATOM 606 C C . GLY A 1 83 ? -3.784 2.175 -11.511 1.00 90.69 83 GLY A C 1
ATOM 607 O O . GLY A 1 83 ? -3.102 1.366 -12.139 1.00 90.69 83 GLY A O 1
ATOM 608 N N . ALA A 1 84 ? -4.907 2.703 -12.010 1.00 91.25 84 ALA A N 1
ATOM 609 C CA . ALA A 1 84 ? -5.417 2.373 -13.341 1.00 91.25 84 ALA A CA 1
ATOM 610 C C . ALA A 1 84 ? -4.448 2.793 -14.459 1.00 91.25 84 ALA A C 1
ATOM 612 O O . ALA A 1 84 ? -4.222 2.028 -15.396 1.00 91.25 84 ALA A O 1
ATOM 613 N N . ALA A 1 85 ? -3.854 3.985 -14.356 1.00 93.44 85 ALA A N 1
ATOM 614 C CA . ALA A 1 85 ? -2.893 4.480 -15.337 1.00 93.44 85 ALA A CA 1
ATOM 615 C C . ALA A 1 85 ? -1.637 3.598 -15.396 1.00 93.44 85 ALA A C 1
ATOM 617 O O . ALA A 1 85 ? -1.201 3.228 -16.482 1.00 93.44 85 ALA A O 1
ATOM 618 N N . GLU A 1 86 ? -1.089 3.197 -14.246 1.00 93.19 86 GLU A N 1
ATOM 619 C CA . GLU A 1 86 ? 0.093 2.327 -14.195 1.00 93.19 86 GLU A CA 1
ATOM 620 C C . GLU A 1 86 ? -0.193 0.916 -14.714 1.00 93.19 86 GLU A C 1
ATOM 622 O O . GLU A 1 86 ? 0.645 0.316 -15.391 1.00 93.19 86 GLU A O 1
ATOM 627 N N . ALA A 1 87 ? -1.395 0.393 -14.469 1.00 91.12 87 ALA A N 1
ATOM 628 C CA . ALA A 1 87 ? -1.802 -0.866 -15.069 1.00 91.12 87 ALA A CA 1
ATOM 629 C C . ALA A 1 87 ? -1.962 -0.759 -16.593 1.00 91.12 87 ALA A C 1
ATOM 631 O O . ALA A 1 87 ? -1.555 -1.675 -17.305 1.00 91.12 87 ALA A O 1
ATOM 632 N N . GLN A 1 88 ? -2.502 0.355 -17.100 1.00 93.00 88 GLN A N 1
ATOM 633 C CA . GLN A 1 88 ? -2.608 0.591 -18.540 1.00 93.00 88 GLN A CA 1
ATOM 634 C C . GLN A 1 88 ? -1.227 0.687 -19.193 1.00 93.00 88 GLN A C 1
ATOM 636 O O . GLN A 1 88 ? -1.000 0.040 -20.209 1.00 93.00 88 GLN A O 1
ATOM 641 N N . VAL A 1 89 ? -0.278 1.395 -18.568 1.00 93.31 89 VAL A N 1
ATOM 642 C CA . VAL A 1 89 ? 1.127 1.437 -19.013 1.00 93.31 89 VAL A CA 1
ATOM 643 C C . VAL A 1 89 ? 1.700 0.025 -19.140 1.00 93.31 89 VAL A C 1
ATOM 645 O O . VAL A 1 89 ? 2.383 -0.278 -20.116 1.00 93.31 89 VAL A O 1
ATOM 648 N N . ALA A 1 90 ? 1.408 -0.855 -18.181 1.00 91.38 90 ALA A N 1
ATOM 649 C CA . ALA A 1 90 ? 1.889 -2.227 -18.225 1.00 91.38 90 ALA A CA 1
ATOM 650 C C . ALA A 1 90 ? 1.215 -3.064 -19.334 1.00 91.38 90 ALA A C 1
ATOM 652 O O . ALA A 1 90 ? 1.879 -3.833 -20.031 1.00 91.38 90 ALA A O 1
ATOM 653 N N . ILE A 1 91 ? -0.094 -2.901 -19.535 1.00 92.38 91 ILE A N 1
ATOM 654 C CA . ILE A 1 91 ? -0.833 -3.565 -20.620 1.00 92.38 91 ILE A CA 1
ATOM 655 C C . ILE A 1 91 ? -0.295 -3.120 -21.985 1.00 92.38 91 ILE A C 1
ATOM 657 O O . ILE A 1 91 ? -0.023 -3.965 -22.837 1.00 92.38 91 ILE A O 1
ATOM 661 N N . ASP A 1 92 ? -0.083 -1.818 -22.173 1.00 94.62 92 ASP A N 1
ATOM 662 C CA . ASP A 1 92 ? 0.433 -1.240 -23.419 1.00 94.62 92 ASP A CA 1
ATOM 663 C C . ASP A 1 92 ? 1.876 -1.684 -23.704 1.00 94.62 92 ASP A C 1
ATOM 665 O O . ASP A 1 92 ? 2.265 -1.839 -24.862 1.00 94.62 92 ASP A O 1
ATOM 669 N N . ALA A 1 93 ? 2.660 -1.963 -22.656 1.00 93.06 93 ALA A N 1
ATOM 670 C CA . ALA A 1 93 ? 3.986 -2.572 -22.760 1.00 93.06 93 ALA A CA 1
ATOM 671 C C . ALA A 1 93 ? 3.952 -4.081 -23.097 1.00 93.06 93 ALA A C 1
ATOM 673 O O . ALA A 1 93 ? 5.000 -4.690 -23.304 1.00 93.06 93 ALA A O 1
ATOM 674 N N . GLY A 1 94 ? 2.766 -4.693 -23.184 1.00 94.12 94 GLY A N 1
ATOM 675 C CA . GLY A 1 94 ? 2.577 -6.094 -23.563 1.00 94.12 94 GLY A CA 1
ATOM 676 C C . GLY A 1 94 ? 2.535 -7.079 -22.392 1.00 94.12 94 GLY A C 1
ATOM 677 O O . GLY A 1 94 ? 2.545 -8.294 -22.620 1.00 94.12 94 GLY A O 1
ATOM 678 N N . HIS A 1 95 ? 2.462 -6.606 -21.142 1.00 90.62 95 HIS A N 1
ATOM 679 C CA . HIS A 1 95 ? 2.325 -7.498 -19.993 1.00 90.62 95 HIS A CA 1
ATOM 680 C C . HIS A 1 95 ? 0.958 -8.192 -19.991 1.00 90.62 95 HIS A C 1
ATOM 682 O O . HIS A 1 95 ? -0.092 -7.577 -20.165 1.00 90.62 95 HIS A O 1
ATOM 688 N N . ARG A 1 96 ? 0.974 -9.508 -19.757 1.00 88.81 96 ARG A N 1
ATOM 689 C CA . ARG A 1 96 ? -0.228 -10.365 -19.750 1.00 88.81 96 ARG A CA 1
ATOM 690 C C . ARG A 1 96 ? -0.663 -10.803 -18.355 1.00 88.81 96 ARG A C 1
ATOM 692 O O . ARG A 1 96 ? -1.723 -11.403 -18.205 1.00 88.81 96 ARG A O 1
ATOM 699 N N . LEU A 1 97 ? 0.171 -10.533 -17.356 1.00 87.81 97 LEU A N 1
ATOM 700 C CA . LEU A 1 97 ? -0.077 -10.809 -15.951 1.00 87.81 97 LEU A CA 1
ATOM 701 C C . LEU A 1 97 ? 0.408 -9.607 -15.148 1.00 87.81 97 LEU A C 1
ATOM 703 O O . LEU A 1 97 ? 1.551 -9.185 -15.300 1.00 87.81 97 LEU A O 1
ATOM 707 N N . LEU A 1 98 ? -0.465 -9.088 -14.292 1.00 89.12 98 LEU A N 1
ATOM 708 C CA . LEU A 1 98 ? -0.145 -8.025 -13.351 1.00 89.12 98 LEU A CA 1
ATOM 709 C C . LEU A 1 98 ? -0.291 -8.582 -11.940 1.00 89.12 98 LEU A C 1
ATOM 711 O O . LEU A 1 98 ? -1.328 -9.151 -11.598 1.00 89.12 98 LEU A O 1
ATOM 715 N N . ILE A 1 99 ? 0.748 -8.413 -11.129 1.00 89.06 99 ILE A N 1
ATOM 716 C CA . ILE A 1 99 ? 0.735 -8.779 -9.716 1.00 89.06 99 ILE A CA 1
ATOM 717 C C . ILE A 1 99 ? 0.773 -7.480 -8.927 1.00 89.06 99 ILE A C 1
ATOM 719 O O . ILE A 1 99 ? 1.760 -6.748 -8.962 1.00 89.06 99 ILE A O 1
ATOM 723 N N . ALA A 1 100 ? -0.319 -7.187 -8.230 1.00 88.06 100 ALA A N 1
ATOM 724 C CA . ALA A 1 100 ? -0.400 -6.020 -7.375 1.00 88.06 100 ALA A CA 1
ATOM 725 C C . ALA A 1 100 ? 0.147 -6.342 -5.980 1.00 88.06 100 ALA A C 1
ATOM 727 O O . ALA A 1 100 ? -0.144 -7.390 -5.401 1.00 88.06 100 ALA A O 1
ATOM 728 N N . GLY A 1 101 ? 0.923 -5.412 -5.436 1.00 86.06 101 GLY A N 1
ATOM 729 C CA . GLY A 1 101 ? 1.416 -5.449 -4.069 1.00 86.06 101 GLY A CA 1
ATOM 730 C C . GLY A 1 101 ? 1.389 -4.051 -3.474 1.00 86.06 101 GLY A C 1
ATOM 731 O O . GLY A 1 101 ? 1.385 -3.053 -4.193 1.00 86.06 101 GLY A O 1
ATOM 732 N N . GLU A 1 102 ? 1.368 -3.975 -2.153 1.00 87.62 102 GLU A N 1
ATOM 733 C CA . GLU A 1 102 ? 1.404 -2.713 -1.428 1.00 87.62 102 GLU A CA 1
ATOM 734 C C . GLU A 1 102 ? 2.443 -2.789 -0.304 1.00 87.62 102 GLU A C 1
ATOM 736 O O . GLU A 1 102 ? 2.846 -3.870 0.124 1.00 87.62 102 GLU A O 1
ATOM 741 N N . THR A 1 103 ? 2.935 -1.634 0.136 1.00 85.12 103 THR A N 1
ATOM 742 C CA . THR A 1 103 ? 3.851 -1.544 1.272 1.00 85.12 103 THR A CA 1
ATOM 743 C C . THR A 1 103 ? 3.487 -0.326 2.105 1.00 85.12 103 THR A C 1
ATOM 745 O O . THR A 1 103 ? 3.445 0.801 1.607 1.00 85.12 103 THR A O 1
ATOM 748 N N . GLY A 1 104 ? 3.197 -0.536 3.386 1.00 80.31 104 GLY A N 1
ATOM 749 C CA . GLY A 1 104 ? 2.834 0.553 4.280 1.00 80.31 104 GLY A CA 1
ATOM 750 C C . GLY A 1 104 ? 2.762 0.119 5.733 1.00 80.31 104 GLY A C 1
ATOM 751 O O . GLY A 1 104 ? 2.014 -0.772 6.116 1.00 80.31 104 GLY A O 1
ATOM 752 N N . ILE A 1 105 ? 3.507 0.787 6.603 1.00 80.75 105 ILE A N 1
ATOM 753 C CA . ILE A 1 105 ? 3.370 0.583 8.044 1.00 80.75 105 ILE A CA 1
ATOM 754 C C . ILE A 1 105 ? 1.959 0.982 8.501 1.00 80.75 105 ILE A C 1
ATOM 756 O O . ILE A 1 105 ? 1.538 2.121 8.333 1.00 80.75 105 ILE A O 1
ATOM 760 N N . GLY A 1 106 ? 1.233 0.031 9.099 1.00 74.25 106 GLY A N 1
ATOM 761 C CA . GLY A 1 106 ? -0.137 0.232 9.593 1.00 74.25 106 GLY A CA 1
ATOM 762 C C . GLY A 1 106 ? -1.247 -0.154 8.607 1.00 74.25 106 GLY A C 1
ATOM 763 O O . GLY A 1 106 ? -2.408 -0.196 9.010 1.00 74.25 106 GLY A O 1
ATOM 764 N N . ASN A 1 107 ? -0.903 -0.532 7.371 1.00 81.88 107 ASN A N 1
ATOM 765 C CA . ASN A 1 107 ? -1.846 -0.969 6.332 1.00 81.88 107 ASN A CA 1
ATOM 766 C C . ASN A 1 107 ? -2.774 -2.122 6.769 1.00 81.88 107 ASN A C 1
ATOM 768 O O . ASN A 1 107 ? -3.928 -2.167 6.360 1.00 81.88 107 ASN A O 1
ATOM 772 N N . THR A 1 108 ? -2.317 -3.024 7.645 1.00 82.38 108 THR A N 1
ATOM 773 C CA . THR A 1 108 ? -3.098 -4.201 8.065 1.00 82.38 108 THR A CA 1
ATOM 774 C C . THR A 1 108 ? -4.357 -3.843 8.854 1.00 82.38 108 THR A C 1
ATOM 776 O O . THR A 1 108 ? -5.305 -4.618 8.841 1.00 82.38 108 THR A O 1
ATOM 779 N N . ALA A 1 109 ? -4.402 -2.675 9.506 1.00 83.19 109 ALA A N 1
ATOM 780 C CA . ALA A 1 109 ? -5.625 -2.187 10.146 1.00 83.19 109 ALA A CA 1
ATOM 781 C C . ALA A 1 109 ? -6.650 -1.718 9.097 1.00 83.19 109 ALA A C 1
ATOM 783 O O . ALA A 1 109 ? -7.819 -2.088 9.172 1.00 83.19 109 ALA A O 1
ATOM 784 N N . ALA A 1 110 ? -6.199 -0.982 8.075 1.00 85.19 110 ALA A N 1
ATOM 785 C CA . ALA A 1 110 ? -7.032 -0.599 6.934 1.00 85.19 110 ALA A CA 1
ATOM 786 C C . ALA A 1 110 ? -7.533 -1.834 6.160 1.00 85.19 110 ALA A C 1
ATOM 788 O O . ALA A 1 110 ? -8.714 -1.928 5.836 1.00 85.19 110 ALA A O 1
ATOM 789 N N . ALA A 1 111 ? -6.664 -2.826 5.937 1.00 86.00 111 ALA A N 1
ATOM 790 C CA . ALA A 1 111 ? -7.025 -4.094 5.307 1.00 86.00 111 ALA A CA 1
ATOM 791 C C . ALA A 1 111 ? -8.051 -4.893 6.131 1.00 86.00 111 ALA A C 1
ATOM 793 O O . ALA A 1 111 ? -8.974 -5.468 5.557 1.00 86.00 111 ALA A O 1
ATOM 794 N N . ALA A 1 112 ? -7.941 -4.892 7.465 1.00 87.62 112 ALA A N 1
ATOM 795 C CA . ALA A 1 112 ? -8.928 -5.515 8.347 1.00 87.62 112 ALA A CA 1
ATOM 796 C C . ALA A 1 112 ? -10.287 -4.797 8.274 1.00 87.62 112 ALA A C 1
ATOM 798 O O . ALA A 1 112 ? -11.316 -5.456 8.144 1.00 87.62 112 ALA A O 1
ATOM 799 N N . CYS A 1 113 ? -10.303 -3.458 8.259 1.00 85.69 113 CYS A N 1
ATOM 800 C CA . CYS A 1 113 ? -11.538 -2.690 8.065 1.00 85.69 113 CYS A CA 1
ATOM 801 C C . CYS A 1 113 ? -12.196 -3.019 6.714 1.00 85.69 113 CYS A C 1
ATOM 803 O O . CYS A 1 113 ? -13.402 -3.245 6.651 1.00 85.69 113 CYS A O 1
ATOM 805 N N . LEU A 1 114 ? -11.407 -3.096 5.635 1.00 85.38 114 LEU A N 1
ATOM 806 C CA . LEU A 1 114 ? -11.909 -3.451 4.303 1.00 85.38 114 LEU A CA 1
ATOM 807 C C . LEU A 1 114 ? -12.440 -4.886 4.269 1.00 85.38 114 LEU A C 1
ATOM 809 O O . LEU A 1 114 ? -13.510 -5.127 3.721 1.00 85.38 114 LEU A O 1
ATOM 813 N N . THR A 1 115 ? -11.731 -5.822 4.899 1.00 88.19 115 THR A N 1
ATOM 814 C CA . THR A 1 115 ? -12.166 -7.220 5.024 1.00 88.19 115 THR A CA 1
ATOM 815 C C . THR A 1 115 ? -13.502 -7.319 5.754 1.00 88.19 115 THR A C 1
ATOM 817 O O . THR A 1 115 ? -14.402 -7.994 5.265 1.00 88.19 115 THR A O 1
ATOM 820 N N . HIS A 1 116 ? -13.667 -6.607 6.873 1.00 88.12 116 HIS A N 1
ATOM 821 C CA . HIS A 1 116 ? -14.938 -6.541 7.595 1.00 88.12 116 HIS A CA 1
ATOM 822 C C . HIS A 1 116 ? -16.070 -6.020 6.695 1.00 88.12 116 HIS A C 1
ATOM 824 O O . HIS A 1 116 ? -17.097 -6.681 6.559 1.00 88.12 116 HIS A O 1
ATOM 830 N N . LEU A 1 117 ? -15.868 -4.880 6.020 1.00 83.25 117 LEU A N 1
ATOM 831 C CA . LEU A 1 117 ? -16.905 -4.268 5.179 1.00 83.25 117 LEU A CA 1
ATOM 832 C C . LEU A 1 117 ? -17.277 -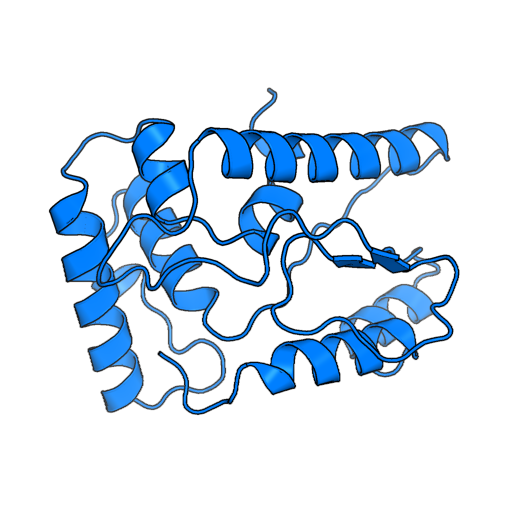5.107 3.949 1.00 83.25 117 LEU A C 1
ATOM 834 O O . LEU A 1 117 ? -18.441 -5.124 3.551 1.00 83.25 117 LEU A O 1
ATOM 838 N N . VAL A 1 118 ? -16.299 -5.752 3.311 1.00 82.75 118 VAL A N 1
ATOM 839 C CA . VAL A 1 118 ? -16.507 -6.491 2.057 1.00 82.75 118 VAL A CA 1
ATOM 840 C C . VAL A 1 118 ? -16.999 -7.911 2.318 1.00 82.75 118 VAL A C 1
ATOM 842 O O . VAL A 1 118 ? -17.913 -8.366 1.637 1.00 82.75 118 VAL A O 1
ATOM 845 N N . ALA A 1 119 ? -16.412 -8.613 3.290 1.00 86.19 119 ALA A N 1
ATOM 846 C CA . ALA A 1 119 ? -16.741 -10.009 3.573 1.00 86.19 119 ALA A CA 1
ATOM 847 C C . ALA A 1 119 ? -17.843 -10.176 4.633 1.00 86.19 119 ALA A C 1
ATOM 849 O O . ALA A 1 119 ? -18.343 -11.285 4.808 1.00 86.19 119 ALA A O 1
ATOM 850 N N . GLY A 1 120 ? -18.219 -9.109 5.349 1.00 85.75 120 GLY A N 1
ATOM 851 C CA . GLY A 1 120 ? -19.248 -9.157 6.393 1.00 85.75 120 GLY A CA 1
ATOM 852 C C . GLY A 1 120 ? -18.851 -9.994 7.613 1.00 85.75 120 GLY A C 1
ATOM 853 O O . GLY A 1 120 ? -19.720 -10.540 8.286 1.00 85.75 120 GLY A O 1
ATOM 854 N N . VAL A 1 121 ? -17.549 -10.144 7.870 1.00 89.81 121 VAL A N 1
ATOM 855 C CA . VAL A 1 121 ? -17.010 -10.911 9.005 1.00 89.81 121 VAL A CA 1
ATOM 856 C C . VAL A 1 121 ? -16.714 -10.001 10.189 1.00 89.81 121 VAL A C 1
ATOM 858 O O . VAL A 1 121 ? -16.360 -8.843 9.999 1.00 89.81 121 VAL A O 1
ATOM 861 N N . GLU A 1 122 ? -16.778 -10.524 11.409 1.00 89.81 122 GLU A N 1
ATOM 862 C CA . GLU A 1 122 ? -16.500 -9.759 12.630 1.00 89.81 122 GLU A CA 1
ATOM 863 C C . GLU A 1 122 ? -15.105 -9.109 12.635 1.00 89.81 122 GLU A C 1
ATOM 865 O O . GLU A 1 122 ? -14.133 -9.664 12.112 1.00 89.81 122 GLU A O 1
ATOM 870 N N . ALA A 1 123 ? -14.983 -7.944 13.284 1.00 87.06 123 ALA A N 1
ATOM 871 C CA . ALA A 1 123 ? -13.726 -7.194 13.369 1.00 87.06 123 ALA A CA 1
ATOM 872 C C . ALA A 1 123 ? -12.574 -8.029 13.960 1.00 87.06 123 ALA A C 1
ATOM 874 O O . ALA A 1 123 ? -11.436 -7.929 13.498 1.00 87.06 123 ALA A O 1
ATOM 875 N N . ASP A 1 124 ? -12.858 -8.894 14.941 1.00 89.31 124 ASP A N 1
ATOM 876 C CA . ASP A 1 124 ? -11.860 -9.803 15.523 1.00 89.31 124 ASP A CA 1
ATOM 877 C C . ASP A 1 124 ? -11.348 -10.838 14.509 1.00 89.31 124 ASP A C 1
ATOM 879 O O . ASP A 1 124 ? -10.145 -11.107 14.450 1.00 89.31 124 ASP A O 1
ATOM 883 N N . THR A 1 125 ? -12.245 -11.359 13.664 1.00 90.19 125 THR A N 1
ATOM 884 C CA . THR A 1 125 ? -11.921 -12.308 12.590 1.00 90.19 125 THR A CA 1
ATOM 885 C C . THR A 1 125 ? -11.130 -11.641 11.468 1.00 90.19 125 THR A C 1
ATOM 887 O O . THR A 1 125 ? -10.167 -12.219 10.971 1.00 90.19 125 THR A O 1
ATOM 890 N N . ALA A 1 126 ? -11.485 -10.410 11.097 1.00 89.88 126 ALA A N 1
ATOM 891 C CA . ALA A 1 126 ? -10.750 -9.636 10.098 1.00 89.88 126 ALA A CA 1
ATOM 892 C C . ALA A 1 126 ? -9.351 -9.200 10.580 1.00 89.88 126 ALA A C 1
ATOM 894 O O . ALA A 1 126 ? -8.469 -8.900 9.772 1.00 89.88 126 ALA A O 1
ATOM 895 N N . THR A 1 127 ? -9.131 -9.143 11.897 1.00 89.50 127 THR A N 1
ATOM 896 C CA . THR A 1 127 ? -7.914 -8.584 12.490 1.00 89.50 127 THR A CA 1
ATOM 897 C C . THR A 1 127 ? -6.842 -9.644 12.746 1.00 89.50 127 THR A C 1
ATOM 899 O O . THR A 1 127 ? -6.854 -10.359 13.752 1.00 89.50 127 THR A O 1
ATOM 902 N N . GLY A 1 128 ? -5.836 -9.676 11.871 1.00 84.81 128 GLY A N 1
ATOM 903 C CA . GLY A 1 128 ? -4.626 -10.486 12.040 1.00 84.81 128 GLY A CA 1
ATOM 904 C C . GLY A 1 128 ? -3.472 -9.773 12.763 1.00 84.81 128 GLY A C 1
ATOM 905 O O . GLY A 1 128 ? -3.454 -8.547 12.944 1.00 84.81 128 GLY A O 1
ATOM 906 N N . SER A 1 129 ? -2.437 -10.540 13.119 1.00 78.06 129 SER A N 1
ATOM 907 C CA . SER A 1 129 ? -1.220 -10.024 13.769 1.00 78.06 129 SER A CA 1
ATOM 908 C C . SER A 1 129 ? -0.436 -9.050 12.875 1.00 78.06 129 SER A C 1
ATOM 910 O O . SER A 1 129 ? 0.159 -8.089 13.361 1.00 78.06 129 SER A O 1
ATOM 912 N N . GLY A 1 130 ? -0.519 -9.179 11.549 1.00 77.25 130 GLY A N 1
ATOM 913 C CA . GLY A 1 130 ? 0.249 -8.339 10.626 1.00 77.25 130 GLY A CA 1
ATOM 914 C C . GLY A 1 130 ? 1.750 -8.587 10.783 1.00 77.25 130 GLY A C 1
ATOM 915 O O . GLY A 1 130 ? 2.169 -9.736 10.804 1.00 77.25 130 GLY A O 1
ATOM 916 N N . ALA A 1 131 ? 2.550 -7.527 10.914 1.00 71.44 131 ALA A N 1
ATOM 917 C CA . ALA A 1 131 ? 4.005 -7.615 11.048 1.00 71.44 131 ALA A CA 1
ATOM 918 C C . ALA A 1 131 ? 4.463 -8.041 12.464 1.00 71.44 131 ALA A C 1
ATOM 920 O O . ALA A 1 131 ? 5.126 -7.266 13.155 1.00 71.44 131 ALA A O 1
ATOM 921 N N . ASP A 1 132 ? 4.071 -9.247 12.877 1.00 69.56 132 ASP A N 1
ATOM 922 C CA . ASP A 1 132 ? 4.426 -9.899 14.149 1.00 69.56 132 ASP A CA 1
ATOM 923 C C . ASP A 1 132 ? 3.948 -9.163 15.412 1.00 69.56 132 ASP A C 1
ATOM 925 O O . ASP A 1 132 ? 4.647 -9.096 16.422 1.00 69.56 132 ASP A O 1
ATOM 929 N N . ALA A 1 133 ? 2.741 -8.589 15.378 1.00 71.88 133 ALA A N 1
ATOM 930 C CA . ALA A 1 133 ? 2.127 -8.029 16.580 1.00 71.88 133 ALA A CA 1
ATOM 931 C C . ALA A 1 133 ? 1.855 -9.127 17.626 1.00 71.88 133 ALA A C 1
ATOM 933 O O . ALA A 1 133 ? 1.301 -10.179 17.293 1.00 71.88 133 ALA A O 1
ATOM 934 N N . ASP A 1 134 ? 2.186 -8.853 18.890 1.00 81.62 134 ASP A N 1
ATOM 935 C CA . ASP A 1 134 ? 1.779 -9.698 20.013 1.00 81.62 134 ASP A CA 1
ATOM 936 C C . ASP A 1 134 ? 0.255 -9.640 20.252 1.00 81.62 134 ASP A C 1
ATOM 938 O O . ASP A 1 134 ? -0.484 -8.883 19.611 1.00 81.62 134 ASP A O 1
ATOM 942 N N . ALA A 1 135 ? -0.239 -10.461 21.182 1.00 84.12 135 ALA A N 1
ATOM 943 C CA . ALA A 1 135 ? -1.668 -10.536 21.482 1.00 84.12 135 ALA A CA 1
ATOM 944 C C . ALA A 1 135 ? -2.252 -9.196 21.972 1.00 84.12 135 ALA A C 1
ATOM 946 O O . ALA A 1 135 ? -3.385 -8.863 21.621 1.00 84.12 135 ALA A O 1
ATOM 947 N N . ALA A 1 136 ? -1.485 -8.409 22.735 1.00 84.19 136 ALA A N 1
ATOM 948 C CA . ALA A 1 136 ? -1.928 -7.110 23.236 1.00 84.19 136 ALA A CA 1
ATOM 949 C C . ALA A 1 136 ? -2.067 -6.095 22.091 1.00 84.19 136 ALA A C 1
ATOM 951 O O . ALA A 1 136 ? -3.083 -5.413 21.965 1.00 84.19 136 ALA A O 1
ATOM 952 N N . MET A 1 137 ? -1.085 -6.054 21.195 1.00 81.88 137 MET A N 1
ATOM 953 C CA . MET A 1 137 ? -1.069 -5.193 20.019 1.00 81.88 137 MET A CA 1
ATOM 954 C C . MET A 1 137 ? -2.129 -5.610 18.988 1.00 81.88 137 MET A C 1
ATOM 956 O O . MET A 1 137 ? -2.738 -4.745 18.354 1.00 81.88 137 MET A O 1
ATOM 960 N N . ARG A 1 138 ? -2.410 -6.914 18.841 1.00 86.50 138 ARG A N 1
ATOM 961 C CA . ARG A 1 138 ? -3.567 -7.398 18.065 1.00 86.50 138 ARG A CA 1
ATOM 962 C C . ARG A 1 138 ? -4.881 -6.909 18.681 1.00 86.50 138 ARG A C 1
ATOM 964 O O . ARG A 1 138 ? -5.741 -6.460 17.931 1.00 86.50 138 ARG A O 1
ATOM 971 N N . GLY A 1 139 ? -5.010 -6.935 20.010 1.00 86.81 139 GLY A N 1
ATOM 972 C CA . GLY A 1 139 ? -6.167 -6.389 20.731 1.00 86.81 139 GLY A CA 1
ATOM 973 C C . GLY A 1 139 ? -6.387 -4.902 20.444 1.00 86.81 139 GLY A C 1
ATOM 974 O O . GLY A 1 139 ? -7.460 -4.523 19.993 1.00 86.81 139 GLY A O 1
ATOM 975 N N . ILE A 1 140 ? -5.337 -4.084 20.568 1.00 86.19 140 ILE A N 1
ATOM 976 C CA . ILE A 1 140 ? -5.381 -2.652 20.224 1.00 86.19 140 ILE A CA 1
ATOM 977 C C . ILE A 1 140 ? -5.814 -2.448 18.764 1.00 86.19 140 ILE A C 1
ATOM 979 O O . ILE A 1 140 ? -6.642 -1.588 18.467 1.00 86.19 140 ILE A O 1
ATOM 983 N N . LYS A 1 141 ? -5.263 -3.242 17.835 1.00 86.00 141 LYS A N 1
ATOM 984 C CA . LYS A 1 141 ? -5.625 -3.166 16.413 1.00 86.00 141 LYS A CA 1
ATOM 985 C C . LYS A 1 141 ? -7.104 -3.480 16.201 1.00 86.00 141 LYS A C 1
ATOM 987 O O . LYS A 1 141 ? -7.765 -2.740 15.482 1.00 86.00 141 LYS A O 1
ATOM 992 N N . ARG A 1 142 ? -7.611 -4.535 16.839 1.00 90.00 142 ARG A N 1
ATOM 993 C CA . ARG A 1 142 ? -9.024 -4.919 16.776 1.00 90.00 142 ARG A CA 1
ATOM 994 C C . ARG A 1 142 ? -9.903 -3.789 17.290 1.00 90.00 142 ARG A C 1
ATOM 996 O O . ARG A 1 142 ? -10.850 -3.437 16.608 1.00 90.00 142 ARG A O 1
ATOM 1003 N N . ASP A 1 143 ? -9.572 -3.197 18.434 1.00 89.06 143 ASP A N 1
ATOM 1004 C CA . ASP A 1 143 ? -10.395 -2.146 19.039 1.00 89.06 143 ASP A CA 1
ATOM 1005 C C . ASP A 1 143 ? -10.496 -0.916 18.125 1.00 89.06 143 ASP A C 1
ATOM 1007 O O . ASP A 1 143 ? -11.569 -0.337 17.967 1.00 89.06 143 ASP A O 1
ATOM 1011 N N . ILE A 1 144 ? -9.408 -0.561 17.439 1.00 86.31 144 ILE A N 1
ATOM 1012 C CA . ILE A 1 144 ? -9.450 0.489 16.418 1.00 86.31 144 ILE A CA 1
ATOM 1013 C C . ILE A 1 144 ? -10.315 0.058 15.237 1.00 86.31 144 ILE A C 1
ATOM 1015 O O . ILE A 1 144 ? -11.131 0.857 14.786 1.00 86.31 144 ILE A O 1
ATOM 1019 N N . VAL A 1 145 ? -10.126 -1.157 14.712 1.00 87.94 145 VAL A N 1
ATOM 1020 C CA . VAL A 1 145 ? -10.932 -1.656 13.589 1.00 87.94 145 VAL A CA 1
ATOM 1021 C C . VAL A 1 145 ? -12.412 -1.577 13.950 1.00 87.94 145 VAL A C 1
ATOM 1023 O O . VAL A 1 145 ? -13.167 -1.013 13.169 1.00 87.94 145 VAL A O 1
ATOM 1026 N N . THR A 1 146 ? -12.801 -2.019 15.148 1.00 88.44 146 THR A N 1
ATOM 1027 C CA . THR A 1 146 ? -14.164 -1.899 15.682 1.00 88.44 146 THR A CA 1
ATOM 1028 C C . THR A 1 146 ? -14.646 -0.447 15.681 1.00 88.44 146 THR A C 1
ATOM 1030 O O . THR A 1 146 ? -15.653 -0.144 15.051 1.00 88.44 146 THR A O 1
ATOM 1033 N N . VAL A 1 147 ? -13.895 0.485 16.282 1.00 87.19 147 VAL A N 1
ATOM 1034 C CA . VAL A 1 147 ? -14.268 1.914 16.301 1.00 87.19 147 VAL A CA 1
ATOM 1035 C C . VAL A 1 147 ? -14.421 2.485 14.886 1.00 87.19 147 VAL A C 1
ATOM 1037 O O . VAL A 1 147 ? -15.352 3.244 14.608 1.00 87.19 147 VAL A O 1
ATOM 1040 N N . ALA A 1 148 ? -13.512 2.128 13.979 1.00 84.75 148 ALA A N 1
ATOM 1041 C CA . ALA A 1 148 ? -13.513 2.619 12.611 1.00 84.75 148 ALA A CA 1
ATOM 1042 C C . ALA A 1 148 ? -14.710 2.090 11.810 1.00 84.75 148 ALA A C 1
ATOM 1044 O O . ALA A 1 148 ? -15.338 2.875 11.101 1.00 84.75 148 ALA A O 1
ATOM 1045 N N . VAL A 1 149 ? -15.043 0.798 11.918 1.00 84.75 149 VAL A N 1
ATOM 1046 C CA . VAL A 1 149 ? -16.176 0.201 11.189 1.00 84.75 149 VAL A CA 1
ATOM 1047 C C . VAL A 1 149 ? -17.523 0.618 11.784 1.00 84.75 149 VAL A C 1
ATOM 1049 O O . VAL A 1 149 ? -18.440 0.935 11.025 1.00 84.75 149 VAL A O 1
ATOM 1052 N N . ASP A 1 150 ? -17.623 0.747 13.111 1.00 84.81 150 ASP A N 1
ATOM 1053 C CA . ASP A 1 150 ? -18.834 1.217 13.796 1.00 84.81 150 ASP A CA 1
ATOM 1054 C C . ASP A 1 150 ? -19.201 2.644 13.371 1.00 84.81 150 ASP A C 1
ATOM 1056 O O . ASP A 1 150 ? -20.367 2.935 13.095 1.00 84.81 150 ASP A O 1
ATOM 1060 N N . ARG A 1 151 ? -18.200 3.526 13.219 1.00 81.25 151 ARG A N 1
ATOM 1061 C CA . ARG A 1 151 ? -18.392 4.894 12.704 1.00 81.25 151 ARG A CA 1
ATOM 1062 C C . ARG A 1 151 ? -19.012 4.915 11.304 1.00 81.25 151 ARG A C 1
ATOM 1064 O O . ARG A 1 151 ? -19.665 5.890 10.939 1.00 81.25 151 ARG A O 1
ATOM 1071 N N . LEU A 1 152 ? -18.789 3.871 10.507 1.00 72.62 152 LEU A N 1
ATOM 1072 C CA . LEU A 1 152 ? -19.265 3.788 9.129 1.00 72.62 152 LEU A CA 1
ATOM 1073 C C . LEU A 1 152 ? -20.661 3.159 9.021 1.00 72.62 152 LEU A C 1
ATOM 1075 O O . LEU A 1 152 ? -21.389 3.496 8.091 1.00 72.62 152 LEU A O 1
ATOM 1079 N N . GLY A 1 153 ? -21.080 2.288 9.943 1.00 68.62 153 GLY A N 1
ATOM 1080 C CA . GLY A 1 153 ? -22.394 1.624 9.924 1.00 68.62 153 GLY A CA 1
ATOM 1081 C C . GLY A 1 153 ? -22.603 0.608 8.777 1.00 68.62 153 GLY A C 1
ATOM 1082 O O . GLY A 1 153 ? -21.843 0.548 7.814 1.00 68.62 153 GLY A O 1
ATOM 1083 N N . GLY A 1 154 ? -23.685 -0.179 8.832 1.00 62.41 154 GLY A N 1
ATOM 1084 C CA . GLY A 1 154 ? -23.855 -1.454 8.096 1.00 62.41 154 GLY A CA 1
ATOM 1085 C C . GLY A 1 154 ? -24.260 -1.443 6.608 1.00 62.41 154 GLY A C 1
ATOM 1086 O O . GLY A 1 154 ? -25.051 -2.284 6.192 1.00 62.41 154 GLY A O 1
ATOM 1087 N N . ARG A 1 155 ? -23.753 -0.525 5.776 1.00 54.84 155 ARG A N 1
ATOM 1088 C CA . ARG A 1 155 ? -23.866 -0.637 4.295 1.00 54.84 155 ARG A CA 1
ATOM 1089 C C . ARG A 1 155 ? -22.542 -0.298 3.634 1.00 54.84 155 ARG A C 1
ATOM 1091 O O . ARG A 1 155 ? -21.911 0.633 4.092 1.00 54.84 155 ARG A O 1
ATOM 1098 N N . ASN A 1 156 ? -22.135 -0.993 2.580 1.00 64.38 156 ASN A N 1
ATOM 1099 C CA . ASN A 1 156 ? -20.873 -0.732 1.887 1.00 64.38 156 ASN A CA 1
ATOM 1100 C C . ASN A 1 156 ? -21.111 0.273 0.742 1.00 64.38 156 ASN A C 1
ATOM 1102 O O . ASN A 1 156 ? -21.853 -0.029 -0.190 1.00 64.38 156 ASN A O 1
ATOM 1106 N N . ASP A 1 157 ? -20.540 1.476 0.828 1.00 72.62 157 ASP A N 1
ATOM 1107 C CA . ASP A 1 157 ? -20.588 2.485 -0.236 1.00 72.62 157 ASP A CA 1
ATOM 1108 C C . ASP A 1 157 ? -19.197 3.098 -0.467 1.00 72.62 157 ASP A C 1
ATOM 1110 O O . ASP A 1 157 ? -18.277 2.935 0.341 1.00 72.62 157 ASP A O 1
ATOM 1114 N N . LYS A 1 158 ? -19.024 3.794 -1.598 1.00 70.19 158 LYS A N 1
ATOM 1115 C CA . LYS A 1 158 ? -17.739 4.399 -1.982 1.00 70.19 158 LYS A CA 1
ATOM 1116 C C . LYS A 1 158 ? -17.194 5.332 -0.895 1.00 70.19 158 LYS A C 1
ATOM 1118 O O . LYS A 1 158 ? -15.994 5.321 -0.648 1.00 70.19 158 LYS A O 1
ATOM 1123 N N . ALA A 1 159 ? -18.059 6.093 -0.223 1.00 70.44 159 ALA A N 1
ATOM 1124 C CA . ALA A 1 159 ? -17.646 7.026 0.821 1.00 70.44 159 ALA A CA 1
ATOM 1125 C C . ALA A 1 159 ? -17.035 6.292 2.025 1.00 70.44 159 ALA A C 1
ATOM 1127 O O . ALA A 1 159 ? -16.053 6.757 2.604 1.00 70.44 159 ALA A O 1
ATOM 1128 N N . LYS A 1 160 ? -17.549 5.108 2.362 1.00 72.56 160 LYS A N 1
ATOM 1129 C CA . LYS A 1 160 ? -16.983 4.270 3.424 1.00 72.56 160 LYS A CA 1
ATOM 1130 C C . LYS A 1 160 ? -15.670 3.624 3.0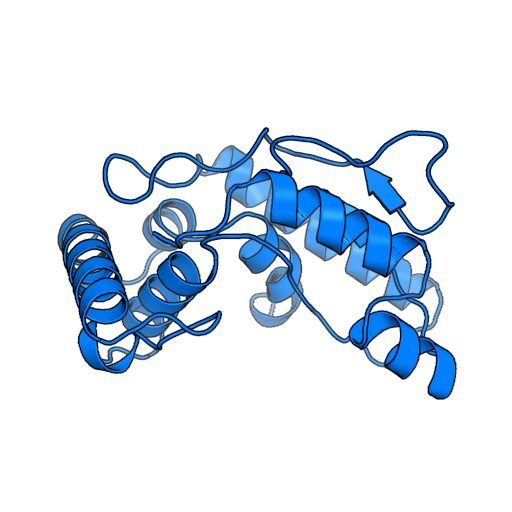16 1.00 72.56 160 LYS A C 1
ATOM 1132 O O . LYS A 1 160 ? -14.739 3.651 3.811 1.00 72.56 160 LYS A O 1
ATOM 1137 N N . LEU A 1 161 ? -15.549 3.134 1.780 1.00 72.94 161 LEU A N 1
ATOM 1138 C CA . LEU A 1 161 ? -14.273 2.623 1.256 1.00 72.94 161 LEU A CA 1
ATOM 1139 C C . LEU A 1 161 ? -13.188 3.708 1.274 1.00 72.94 161 LEU A C 1
ATOM 1141 O O . LEU A 1 161 ? -12.088 3.467 1.769 1.00 72.94 161 LEU A O 1
ATOM 1145 N N . THR A 1 162 ? -13.521 4.920 0.825 1.00 76.50 162 THR A N 1
ATOM 1146 C CA . THR A 1 162 ? -12.665 6.109 0.934 1.00 76.50 162 THR A CA 1
ATOM 1147 C C . THR A 1 162 ? -12.250 6.386 2.380 1.00 76.50 162 THR A C 1
ATOM 1149 O O . THR A 1 162 ? -11.096 6.717 2.642 1.00 76.50 162 THR A O 1
ATOM 1152 N N . ALA A 1 163 ? -13.168 6.222 3.333 1.00 75.56 163 ALA A N 1
ATOM 1153 C CA . ALA A 1 163 ? -12.905 6.538 4.728 1.00 75.56 163 ALA A CA 1
ATOM 1154 C C . ALA A 1 163 ? -11.946 5.567 5.432 1.00 75.56 163 ALA A C 1
ATOM 1156 O O . ALA A 1 163 ? -11.381 5.966 6.448 1.00 75.56 163 ALA A O 1
ATOM 1157 N N . ILE A 1 164 ? -11.748 4.338 4.933 1.00 77.19 164 ILE A N 1
ATOM 1158 C CA . ILE A 1 164 ? -10.884 3.330 5.583 1.00 77.19 164 ILE A CA 1
ATOM 1159 C C . ILE A 1 164 ? -9.703 2.830 4.753 1.00 77.19 164 ILE A C 1
ATOM 1161 O O . ILE A 1 164 ? -8.782 2.248 5.326 1.00 77.19 164 ILE A O 1
ATOM 1165 N N . ALA A 1 165 ? -9.705 3.003 3.433 1.00 79.88 165 ALA A N 1
ATOM 1166 C CA . ALA A 1 165 ? -8.646 2.454 2.599 1.00 79.88 165 ALA A CA 1
ATOM 1167 C C . ALA A 1 165 ? -7.338 3.252 2.743 1.00 79.88 165 ALA A C 1
ATOM 1169 O O . ALA A 1 165 ? -7.343 4.472 2.872 1.00 79.88 165 ALA A O 1
ATOM 1170 N N . GLY A 1 166 ? -6.196 2.563 2.700 1.00 81.12 166 GLY A N 1
ATOM 1171 C CA . GLY A 1 166 ? -4.887 3.208 2.560 1.00 81.12 166 GLY A CA 1
ATOM 1172 C C . GLY A 1 166 ? -4.544 3.440 1.088 1.00 81.12 166 GLY A C 1
ATOM 1173 O O . GLY A 1 166 ? -4.953 2.644 0.242 1.00 81.12 166 GLY A O 1
ATOM 1174 N N . CYS A 1 167 ? -3.746 4.468 0.772 1.00 80.50 167 CYS A N 1
ATOM 1175 C CA . CYS A 1 167 ? -3.383 4.788 -0.618 1.00 80.50 167 CYS A CA 1
ATOM 1176 C C . CYS A 1 167 ? -2.783 3.586 -1.370 1.00 80.50 167 CYS A C 1
ATOM 1178 O O . CYS A 1 167 ? -3.161 3.323 -2.507 1.00 80.50 167 CYS A O 1
ATOM 1180 N N . GLY A 1 168 ? -1.908 2.808 -0.720 1.00 75.56 168 GLY A N 1
ATOM 1181 C CA . GLY A 1 168 ? -1.319 1.603 -1.319 1.00 75.56 168 GLY A CA 1
ATOM 1182 C C . GLY A 1 168 ? -2.362 0.547 -1.702 1.00 75.56 168 GLY A C 1
ATOM 1183 O O . GLY A 1 168 ? -2.299 0.001 -2.798 1.00 75.56 168 GLY A O 1
ATOM 1184 N N . ILE A 1 169 ? -3.366 0.316 -0.849 1.00 79.3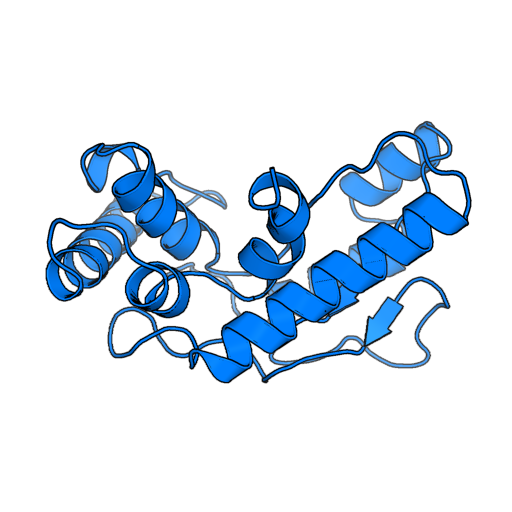1 169 ILE A N 1
ATOM 1185 C CA . ILE A 1 169 ? -4.437 -0.657 -1.114 1.00 79.31 169 ILE A CA 1
ATOM 1186 C C . ILE A 1 169 ? -5.323 -0.180 -2.270 1.00 79.31 169 ILE A C 1
ATOM 1188 O O . ILE A 1 169 ? -5.625 -0.965 -3.167 1.00 79.31 169 ILE A O 1
ATOM 1192 N N . VAL A 1 170 ? -5.715 1.100 -2.285 1.00 82.38 170 VAL A N 1
ATOM 1193 C CA . VAL A 1 170 ? -6.533 1.671 -3.373 1.00 82.38 170 VAL A CA 1
ATOM 1194 C C . VAL A 1 170 ? -5.791 1.575 -4.706 1.00 82.38 170 VAL A C 1
ATOM 1196 O O . VAL A 1 170 ? -6.334 1.052 -5.679 1.00 82.38 170 VAL A O 1
ATOM 1199 N N . CYS A 1 171 ? -4.528 2.005 -4.737 1.00 81.69 171 CYS A N 1
ATOM 1200 C CA . CYS A 1 171 ? -3.694 1.958 -5.935 1.00 81.69 171 CYS A CA 1
ATOM 1201 C C . CYS A 1 171 ? -3.535 0.519 -6.457 1.00 81.69 171 CYS A C 1
ATOM 1203 O O . CYS A 1 171 ? -3.668 0.280 -7.653 1.00 81.69 171 CYS A O 1
ATOM 1205 N N . ALA A 1 172 ? -3.312 -0.450 -5.563 1.00 82.25 172 ALA A N 1
ATOM 1206 C CA . ALA A 1 172 ? -3.100 -1.854 -5.915 1.00 82.25 172 ALA A CA 1
ATOM 1207 C C . ALA A 1 172 ? -4.373 -2.580 -6.398 1.00 82.25 172 ALA A C 1
ATOM 1209 O O . ALA A 1 172 ? -4.288 -3.493 -7.215 1.00 82.25 172 ALA A O 1
ATOM 1210 N N . THR A 1 173 ? -5.556 -2.204 -5.904 1.00 79.06 173 THR A N 1
ATOM 1211 C CA . THR A 1 173 ? -6.812 -2.949 -6.144 1.00 79.06 173 THR A CA 1
ATOM 1212 C C . THR A 1 173 ? -7.686 -2.366 -7.251 1.00 79.06 173 THR A C 1
ATOM 1214 O O . THR A 1 173 ? -8.744 -2.907 -7.551 1.00 79.06 173 THR A O 1
ATOM 1217 N N . THR A 1 174 ? -7.264 -1.284 -7.906 1.00 68.19 174 THR A N 1
ATOM 1218 C CA . THR A 1 174 ? -8.129 -0.558 -8.851 1.00 68.19 174 THR A CA 1
ATOM 1219 C C . THR A 1 174 ? -8.611 -1.408 -10.041 1.00 68.19 174 THR A C 1
ATOM 1221 O O . THR A 1 174 ? -9.722 -1.200 -10.529 1.00 68.19 174 THR A O 1
ATOM 1224 N N . ASN A 1 175 ? -7.842 -2.409 -10.476 1.00 52.66 175 ASN A N 1
ATOM 1225 C CA . ASN A 1 175 ? -8.200 -3.233 -11.635 1.00 52.66 175 ASN A CA 1
ATOM 1226 C C . ASN A 1 175 ? -9.210 -4.355 -11.352 1.00 52.66 175 ASN A C 1
ATOM 1228 O O . ASN A 1 175 ? -9.747 -4.919 -12.300 1.00 52.66 175 ASN A O 1
ATOM 1232 N N . SER A 1 176 ? -9.497 -4.685 -10.089 1.00 43.59 176 SER A N 1
ATOM 1233 C CA . SER A 1 176 ? -10.478 -5.726 -9.740 1.00 43.59 176 SER A CA 1
ATOM 1234 C C . SER A 1 176 ? -11.903 -5.195 -9.538 1.00 43.59 176 SER A C 1
ATOM 1236 O O . SER A 1 176 ? -12.818 -5.992 -9.358 1.00 43.59 176 SER A O 1
ATOM 1238 N N . ILE A 1 177 ? -12.110 -3.872 -9.591 1.00 37.53 177 ILE A N 1
ATOM 1239 C CA . ILE A 1 177 ? -13.405 -3.208 -9.325 1.00 37.53 177 ILE A CA 1
ATOM 1240 C C . ILE A 1 177 ? -14.014 -2.584 -10.599 1.00 37.53 177 ILE A C 1
ATOM 1242 O O . ILE A 1 177 ? -15.058 -1.942 -10.545 1.00 37.53 177 ILE A O 1
ATOM 1246 N N . ALA A 1 178 ? -13.356 -2.740 -11.752 1.00 30.06 178 ALA A N 1
ATOM 1247 C CA . ALA A 1 178 ? -13.792 -2.186 -13.039 1.00 30.06 178 ALA A CA 1
ATOM 1248 C C . ALA A 1 178 ? -14.492 -3.214 -13.956 1.00 30.06 178 ALA A C 1
ATOM 1250 O O . ALA A 1 178 ? -14.619 -2.962 -15.153 1.00 30.06 178 ALA A O 1
ATOM 1251 N N . GLY A 1 179 ? -14.916 -4.359 -13.408 1.00 29.72 179 GLY A N 1
ATOM 1252 C CA . GLY A 1 179 ? -15.665 -5.408 -14.111 1.00 29.72 179 GLY A CA 1
ATOM 1253 C C . GLY A 1 179 ? -17.120 -5.470 -13.679 1.00 29.72 179 GLY A C 1
ATOM 1254 O O . GLY A 1 179 ? -17.362 -5.331 -12.459 1.00 29.72 179 GLY A O 1
#